Protein AF-A0A7K4NWH7-F1 (afdb_monomer)

Structure (mmCIF, N/CA/C/O backbone):
data_AF-A0A7K4NWH7-F1
#
_entry.id   AF-A0A7K4NWH7-F1
#
loop_
_atom_site.group_PDB
_atom_site.id
_atom_site.type_symbol
_atom_site.label_atom_id
_atom_site.label_alt_id
_atom_site.label_comp_id
_atom_site.label_asym_id
_atom_site.label_entity_id
_atom_site.label_seq_id
_atom_site.pdbx_PDB_ins_code
_atom_site.Cartn_x
_atom_site.Cartn_y
_atom_site.Cartn_z
_atom_site.occupancy
_atom_site.B_iso_or_equiv
_atom_site.auth_seq_id
_atom_site.auth_comp_id
_atom_site.auth_asym_id
_atom_site.auth_atom_id
_atom_site.pdbx_PDB_model_num
ATOM 1 N N . MET A 1 1 ? -6.104 6.810 12.928 1.00 73.31 1 MET A N 1
ATOM 2 C CA . MET A 1 1 ? -5.695 5.544 12.283 1.00 73.31 1 MET A CA 1
ATOM 3 C C . MET A 1 1 ? -4.706 4.842 13.189 1.00 73.31 1 MET A C 1
ATOM 5 O O . MET A 1 1 ? -4.007 5.523 13.929 1.00 73.31 1 MET A O 1
ATOM 9 N N . GLU A 1 2 ? -4.676 3.512 13.174 1.00 86.75 2 GLU A N 1
ATOM 10 C CA . GLU A 1 2 ? -3.646 2.756 13.895 1.00 86.75 2 GLU A CA 1
ATOM 11 C C . GLU A 1 2 ? -2.256 3.076 13.332 1.00 86.75 2 GLU A C 1
ATOM 13 O O . GLU A 1 2 ? -2.125 3.384 12.146 1.00 86.75 2 GLU A O 1
ATOM 18 N N . LYS A 1 3 ? -1.219 2.998 14.175 1.00 90.50 3 LYS A N 1
ATOM 19 C CA . LYS A 1 3 ? 0.165 3.287 13.767 1.00 90.50 3 LYS A CA 1
ATOM 20 C C . LYS A 1 3 ? 0.603 2.425 12.577 1.00 90.50 3 LYS A C 1
ATOM 22 O O . LYS A 1 3 ? 1.241 2.932 11.666 1.00 90.50 3 LYS A O 1
ATOM 27 N N . THR A 1 4 ? 0.201 1.157 12.551 1.00 92.50 4 THR A N 1
ATOM 28 C CA . THR A 1 4 ? 0.468 0.213 11.455 1.00 92.50 4 THR A CA 1
ATOM 29 C C . THR A 1 4 ? -0.122 0.687 10.127 1.00 92.50 4 THR A C 1
ATOM 31 O O . THR A 1 4 ? 0.593 0.753 9.135 1.00 92.50 4 THR A O 1
ATOM 34 N N . LEU A 1 5 ? -1.392 1.100 10.110 1.00 92.75 5 LEU A N 1
ATOM 35 C CA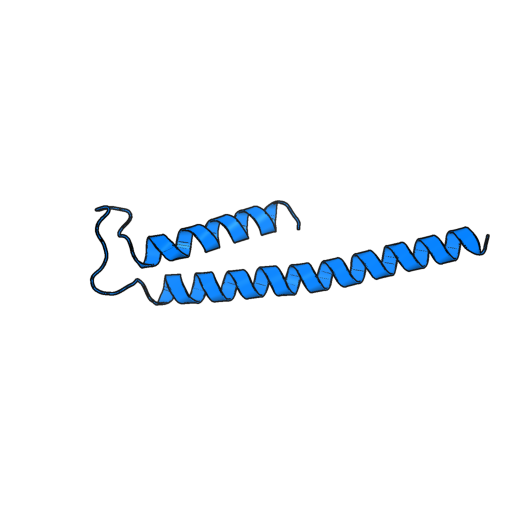 . LEU A 1 5 ? -2.044 1.645 8.912 1.00 92.75 5 LEU A CA 1
ATOM 36 C C . LEU A 1 5 ? -1.395 2.944 8.431 1.00 92.75 5 LEU A C 1
ATOM 38 O O . LEU A 1 5 ? -1.357 3.192 7.231 1.00 92.75 5 LEU A O 1
ATOM 42 N N . LEU A 1 6 ? -0.875 3.762 9.349 1.00 94.00 6 LEU A N 1
ATOM 43 C CA . LEU A 1 6 ? -0.140 4.977 9.000 1.00 94.00 6 LEU A CA 1
ATOM 44 C C . LEU A 1 6 ? 1.193 4.640 8.319 1.00 94.00 6 LEU A C 1
ATOM 46 O O . LEU A 1 6 ? 1.508 5.230 7.290 1.00 94.00 6 LEU A O 1
ATOM 50 N N . VAL A 1 7 ? 1.935 3.658 8.840 1.00 95.31 7 VAL A N 1
ATOM 51 C CA . VAL A 1 7 ? 3.165 3.164 8.199 1.00 95.31 7 VAL A CA 1
ATOM 52 C C . VAL A 1 7 ? 2.862 2.600 6.810 1.00 95.31 7 VAL A C 1
ATOM 54 O O . VAL A 1 7 ? 3.532 2.966 5.849 1.00 95.31 7 VAL A O 1
ATOM 57 N N . VAL A 1 8 ? 1.814 1.778 6.679 1.00 95.56 8 VAL A N 1
ATOM 58 C CA . VAL A 1 8 ? 1.373 1.237 5.381 1.00 95.56 8 VAL A CA 1
ATOM 59 C C . VAL A 1 8 ? 1.027 2.364 4.409 1.00 95.56 8 VAL A C 1
ATOM 61 O O . VAL A 1 8 ? 1.485 2.348 3.271 1.00 95.56 8 VAL A O 1
ATOM 64 N N . LEU A 1 9 ? 0.283 3.379 4.854 1.00 95.25 9 LEU A N 1
ATOM 65 C CA . LEU A 1 9 ? -0.040 4.542 4.029 1.00 95.25 9 LEU A CA 1
ATOM 66 C C . LEU A 1 9 ? 1.220 5.288 3.565 1.00 95.25 9 LEU A C 1
ATOM 68 O O . LEU A 1 9 ? 1.297 5.674 2.402 1.00 95.25 9 LEU A O 1
ATOM 72 N N . GLY A 1 10 ? 2.212 5.454 4.445 1.00 95.69 10 GLY A N 1
ATOM 73 C CA . GLY A 1 10 ? 3.499 6.062 4.103 1.00 95.69 10 GLY A CA 1
ATOM 74 C C . GLY A 1 10 ? 4.253 5.279 3.026 1.00 95.69 10 GLY A C 1
ATOM 75 O O . GLY A 1 10 ? 4.727 5.871 2.059 1.00 95.69 10 GLY A O 1
ATOM 76 N N . VAL A 1 11 ? 4.293 3.948 3.134 1.00 96.44 11 VAL A N 1
ATOM 77 C CA . VAL A 1 11 ? 4.907 3.082 2.113 1.00 96.44 11 VAL A CA 1
ATOM 78 C C . VAL A 1 11 ? 4.187 3.216 0.772 1.00 96.44 11 VAL A C 1
ATOM 80 O O . VAL A 1 11 ? 4.839 3.367 -0.257 1.00 96.44 11 VAL A O 1
ATOM 83 N N . LEU A 1 12 ? 2.852 3.217 0.770 1.00 97.00 12 LEU A N 1
ATOM 84 C CA . LEU A 1 12 ? 2.064 3.356 -0.457 1.00 97.00 12 LEU A CA 1
ATOM 85 C C . LEU A 1 12 ? 2.245 4.739 -1.102 1.00 97.00 12 LEU A C 1
ATOM 87 O O . LEU A 1 12 ? 2.330 4.834 -2.322 1.00 97.00 12 LEU A O 1
ATOM 91 N N . MET A 1 13 ? 2.365 5.805 -0.303 1.00 96.44 13 MET A N 1
ATOM 92 C CA . MET A 1 13 ? 2.670 7.153 -0.800 1.00 96.44 13 MET A CA 1
ATOM 93 C C . MET A 1 13 ? 4.040 7.218 -1.482 1.00 96.44 13 MET A C 1
ATOM 95 O O . MET A 1 13 ? 4.156 7.839 -2.532 1.00 96.44 13 MET A O 1
ATOM 99 N N . ILE A 1 14 ? 5.060 6.563 -0.918 1.00 96.12 14 ILE A N 1
ATOM 100 C CA . ILE A 1 14 ? 6.418 6.508 -1.487 1.00 96.12 14 ILE A CA 1
ATOM 101 C C . ILE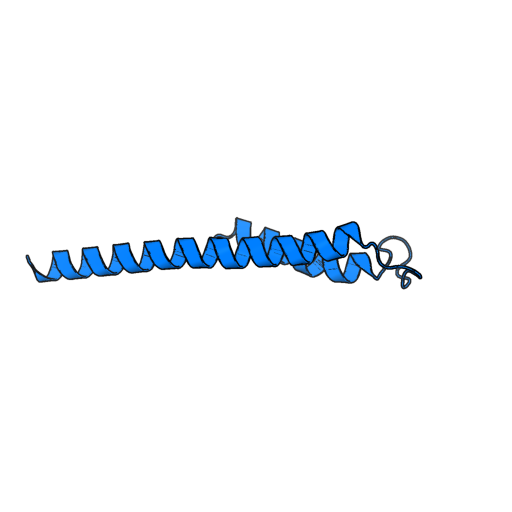 A 1 14 ? 6.485 5.550 -2.693 1.00 96.12 14 ILE A C 1
ATOM 103 O O . ILE A 1 14 ? 7.260 5.769 -3.623 1.00 96.12 14 ILE A O 1
ATOM 107 N N . GLY A 1 15 ? 5.638 4.520 -2.733 1.00 94.94 15 GLY A N 1
ATOM 108 C CA . GLY A 1 15 ? 5.530 3.601 -3.869 1.00 94.94 15 GLY A CA 1
ATOM 109 C C . GLY A 1 15 ? 5.156 4.299 -5.180 1.00 94.94 15 GLY A C 1
ATOM 110 O O . GLY A 1 15 ? 5.629 3.895 -6.240 1.00 94.94 15 GLY A O 1
ATOM 111 N N . ILE A 1 16 ? 4.378 5.386 -5.112 1.00 95.12 16 ILE A N 1
ATOM 112 C CA . ILE A 1 16 ? 3.982 6.174 -6.286 1.00 95.12 16 ILE A CA 1
ATOM 113 C C . ILE A 1 16 ? 5.202 6.789 -6.992 1.00 95.12 16 ILE A C 1
ATOM 115 O O . ILE A 1 16 ? 5.416 6.438 -8.148 1.00 95.12 16 ILE A O 1
ATOM 119 N N . PRO A 1 17 ? 6.036 7.649 -6.371 1.00 95.44 17 PRO A N 1
ATOM 120 C CA . PRO A 1 17 ? 7.209 8.201 -7.043 1.00 95.44 17 PRO A CA 1
ATOM 121 C C . PRO A 1 17 ? 8.225 7.125 -7.438 1.00 95.44 17 PRO A C 1
ATOM 123 O O . PRO A 1 17 ? 8.809 7.242 -8.508 1.00 95.44 17 PRO A O 1
ATOM 126 N N . ILE A 1 18 ? 8.383 6.040 -6.666 1.00 95.12 18 ILE A N 1
ATOM 127 C CA . ILE A 1 18 ? 9.246 4.901 -7.053 1.00 95.12 18 ILE A CA 1
ATOM 128 C C . ILE A 1 18 ? 8.748 4.215 -8.338 1.00 95.12 18 ILE A C 1
ATOM 130 O O . ILE A 1 18 ? 9.537 3.652 -9.104 1.00 95.12 18 ILE A O 1
ATOM 134 N N . ALA A 1 19 ? 7.443 4.265 -8.613 1.00 93.69 19 ALA A N 1
ATOM 135 C CA . ALA A 1 19 ? 6.918 3.763 -9.873 1.00 93.69 19 ALA A CA 1
ATOM 136 C C . ALA A 1 19 ? 7.387 4.606 -11.071 1.00 93.69 19 ALA A C 1
ATOM 138 O O . ALA A 1 19 ? 7.513 4.053 -12.156 1.00 93.69 19 ALA A O 1
ATOM 139 N N . PHE A 1 20 ? 7.694 5.894 -10.896 1.00 94.12 20 PHE A N 1
ATOM 140 C CA . PHE A 1 20 ? 8.182 6.773 -11.970 1.00 94.12 20 PHE A CA 1
ATOM 141 C C . PHE A 1 20 ? 9.702 6.936 -11.975 1.00 94.12 20 PHE A C 1
ATOM 143 O O . PHE A 1 20 ? 10.282 7.115 -13.038 1.00 94.12 20 PHE A O 1
ATOM 150 N N . ILE A 1 21 ? 10.349 6.862 -10.813 1.00 95.00 21 ILE A N 1
ATOM 151 C CA . ILE A 1 21 ? 11.784 7.093 -10.640 1.00 95.00 21 ILE A CA 1
ATOM 152 C C . ILE A 1 21 ? 12.451 5.774 -10.268 1.00 95.00 21 ILE A C 1
ATOM 154 O O . ILE A 1 21 ? 12.038 5.081 -9.335 1.00 95.00 21 ILE A O 1
ATOM 158 N N . SER A 1 22 ? 13.491 5.402 -11.004 1.00 90.75 22 SER A N 1
ATOM 159 C CA . SER A 1 22 ? 14.304 4.240 -10.666 1.00 90.75 22 SER A CA 1
ATOM 160 C C . SER A 1 22 ? 15.055 4.491 -9.350 1.00 90.75 22 SER A C 1
ATOM 162 O O . SER A 1 22 ? 15.832 5.440 -9.272 1.00 90.75 22 SER A O 1
ATOM 164 N N . PRO A 1 23 ? 14.888 3.657 -8.310 1.00 87.06 23 PRO A N 1
ATOM 165 C CA . PRO A 1 23 ? 15.573 3.866 -7.036 1.00 87.06 23 PRO A CA 1
ATOM 166 C C . PRO A 1 23 ? 17.077 3.565 -7.111 1.00 87.06 23 PRO A C 1
ATOM 168 O O . PRO A 1 23 ? 17.820 3.973 -6.226 1.00 87.06 23 PRO A O 1
ATOM 171 N N . THR A 1 24 ? 17.527 2.839 -8.139 1.00 89.38 24 THR A N 1
ATOM 172 C CA . THR A 1 24 ? 18.937 2.472 -8.321 1.00 89.38 24 THR A CA 1
ATOM 173 C C . THR A 1 24 ? 19.714 3.495 -9.138 1.00 89.38 24 THR A C 1
ATOM 175 O O . THR A 1 24 ? 20.905 3.662 -8.903 1.00 89.38 24 THR A O 1
ATOM 178 N N . THR A 1 25 ? 19.062 4.177 -10.083 1.00 90.31 25 THR A N 1
ATOM 179 C CA . THR A 1 25 ? 19.716 5.157 -10.969 1.00 90.31 25 THR A CA 1
ATOM 180 C C . THR A 1 25 ? 19.279 6.596 -10.704 1.00 90.31 25 THR A C 1
ATOM 182 O O . THR A 1 25 ? 19.973 7.522 -11.099 1.00 90.31 25 THR A O 1
ATOM 185 N N . GLY A 1 26 ? 18.148 6.809 -10.027 1.00 89.06 26 GLY A N 1
ATOM 186 C CA . GLY A 1 26 ? 17.568 8.135 -9.793 1.00 89.06 26 GLY A CA 1
ATOM 187 C C . GLY A 1 26 ? 16.900 8.754 -11.025 1.00 89.06 26 GLY A C 1
ATOM 188 O O . GLY A 1 26 ? 16.352 9.849 -10.933 1.00 89.06 26 GLY A O 1
ATOM 189 N N . GLU A 1 27 ? 16.914 8.064 -12.164 1.00 92.56 27 GLU A N 1
ATOM 190 C CA . GLU A 1 27 ? 16.354 8.561 -13.418 1.00 92.56 27 GLU A CA 1
ATOM 191 C C . GLU A 1 27 ? 14.854 8.275 -13.532 1.00 92.56 27 GLU A C 1
ATOM 193 O O . GLU A 1 27 ? 14.327 7.302 -12.977 1.00 92.56 27 GLU A O 1
ATOM 198 N N . LEU A 1 28 ? 14.166 9.126 -14.293 1.00 93.31 28 LEU A N 1
ATOM 199 C CA . LEU A 1 28 ? 12.795 8.881 -14.723 1.00 93.31 28 LEU A CA 1
ATOM 200 C C . LEU A 1 28 ? 12.759 7.655 -15.636 1.00 93.31 28 LEU A C 1
ATOM 202 O O . LEU A 1 28 ? 13.505 7.558 -16.606 1.00 93.31 28 LEU A O 1
ATOM 206 N N . ARG A 1 29 ? 11.865 6.720 -15.328 1.00 90.06 29 ARG A N 1
ATOM 207 C CA . ARG A 1 29 ? 11.610 5.557 -16.173 1.00 90.06 29 ARG A CA 1
ATOM 208 C C . ARG A 1 29 ? 10.853 6.003 -17.420 1.00 90.06 29 ARG A C 1
ATOM 210 O O . ARG A 1 29 ? 9.883 6.749 -17.307 1.00 90.06 29 ARG A O 1
ATOM 217 N N . GLU A 1 30 ? 11.231 5.471 -18.581 1.00 90.19 30 GLU A N 1
ATOM 218 C CA . GLU A 1 30 ? 10.489 5.687 -19.833 1.00 90.19 30 GLU A CA 1
ATOM 219 C C . GLU A 1 30 ? 9.031 5.233 -19.712 1.00 90.19 30 GLU A C 1
ATOM 221 O O . GLU A 1 30 ? 8.110 5.928 -20.138 1.00 90.19 30 GLU A O 1
ATOM 226 N N . GLN A 1 31 ? 8.818 4.083 -19.068 1.00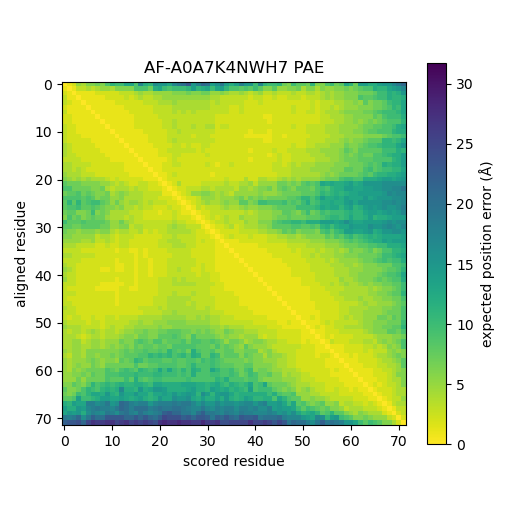 90.31 31 GLN A N 1
ATOM 227 C CA . GLN A 1 31 ? 7.499 3.611 -18.686 1.00 90.31 31 GLN A CA 1
ATOM 228 C C . GLN A 1 31 ? 7.427 3.459 -17.164 1.00 90.31 31 GLN A C 1
ATOM 230 O O . GLN A 1 31 ? 8.269 2.771 -16.572 1.00 90.31 31 GLN A O 1
ATOM 235 N N . PRO A 1 32 ? 6.416 4.057 -16.508 1.00 91.62 32 PRO A N 1
ATOM 236 C CA . PRO A 1 32 ? 6.206 3.849 -15.087 1.00 91.62 32 PRO A CA 1
ATOM 237 C C . PRO A 1 32 ? 6.034 2.365 -14.775 1.00 91.62 32 PRO A C 1
ATOM 239 O O . PRO A 1 32 ? 5.490 1.605 -15.576 1.00 91.62 32 PRO A O 1
ATOM 242 N N . PHE A 1 33 ? 6.432 1.939 -13.580 1.00 94.06 33 PHE A N 1
ATOM 243 C CA . PHE A 1 33 ? 6.175 0.585 -13.118 1.00 94.06 33 PHE A CA 1
ATOM 244 C C . PHE A 1 33 ? 4.693 0.436 -12.745 1.00 94.06 33 PHE A C 1
ATOM 246 O O . PHE A 1 33 ? 4.293 0.570 -11.586 1.00 94.06 33 PHE A O 1
ATOM 253 N N . ILE A 1 34 ? 3.876 0.185 -13.771 1.00 93.81 34 ILE A N 1
ATOM 254 C CA . ILE A 1 34 ? 2.408 0.160 -13.735 1.00 93.81 34 ILE A CA 1
ATOM 255 C C . ILE A 1 34 ? 1.847 -0.686 -12.575 1.00 93.81 34 ILE A C 1
ATOM 257 O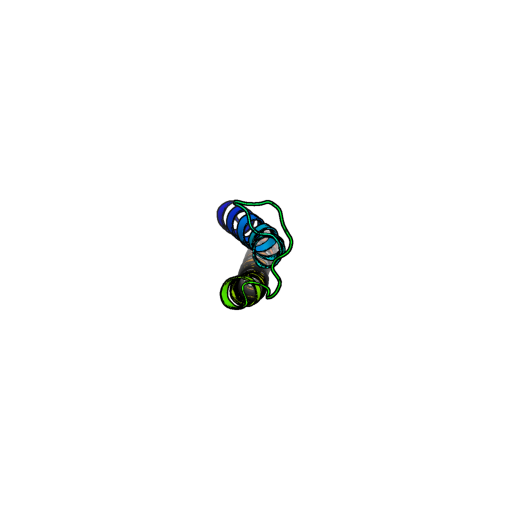 O . ILE A 1 34 ? 0.950 -0.195 -11.880 1.00 93.81 34 ILE A O 1
ATOM 261 N N . PRO A 1 35 ? 2.364 -1.902 -12.291 1.00 95.31 35 PRO A N 1
ATOM 262 C CA . PRO A 1 35 ? 1.874 -2.700 -11.169 1.00 95.31 35 PRO A CA 1
ATOM 263 C C . PRO A 1 35 ? 2.034 -1.994 -9.821 1.00 95.31 35 PRO A C 1
ATOM 265 O O . PRO A 1 35 ? 1.088 -1.958 -9.038 1.00 95.31 35 PRO A O 1
ATOM 268 N N . LEU A 1 36 ? 3.199 -1.387 -9.561 1.00 94.56 36 LEU A N 1
ATOM 269 C CA . LEU A 1 36 ? 3.460 -0.675 -8.308 1.00 94.56 36 LEU A CA 1
ATOM 270 C C . LEU A 1 36 ? 2.584 0.575 -8.190 1.00 94.56 36 LEU A C 1
ATOM 272 O O . LEU A 1 36 ? 2.055 0.850 -7.113 1.00 94.56 36 LEU A O 1
ATOM 276 N N . PHE A 1 37 ? 2.390 1.301 -9.293 1.00 94.06 37 PHE A N 1
ATO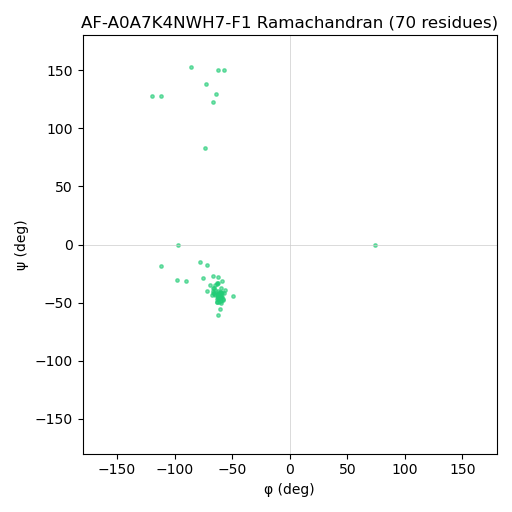M 277 C CA . PHE A 1 37 ? 1.553 2.497 -9.323 1.00 94.06 37 PHE A CA 1
ATOM 278 C C . PHE A 1 37 ? 0.097 2.189 -8.942 1.00 94.06 37 PHE A C 1
ATOM 280 O O . PHE A 1 37 ? -0.422 2.743 -7.968 1.00 94.06 37 PHE A O 1
ATOM 287 N N . TYR A 1 38 ? -0.550 1.253 -9.644 1.00 96.38 38 TYR A N 1
ATOM 288 C CA . TYR A 1 38 ? -1.943 0.898 -9.355 1.00 96.38 38 TYR A CA 1
ATOM 289 C C . TYR A 1 38 ? -2.109 0.175 -8.017 1.00 96.38 38 TYR A C 1
ATOM 291 O O . TYR A 1 38 ? -3.097 0.421 -7.323 1.00 96.38 38 TYR A O 1
ATOM 299 N N . ALA A 1 39 ? -1.145 -0.658 -7.609 1.00 97.50 39 ALA A N 1
ATOM 300 C CA . ALA A 1 39 ? -1.166 -1.281 -6.287 1.00 97.50 39 ALA A CA 1
ATOM 301 C C . ALA A 1 39 ? -1.088 -0.232 -5.169 1.00 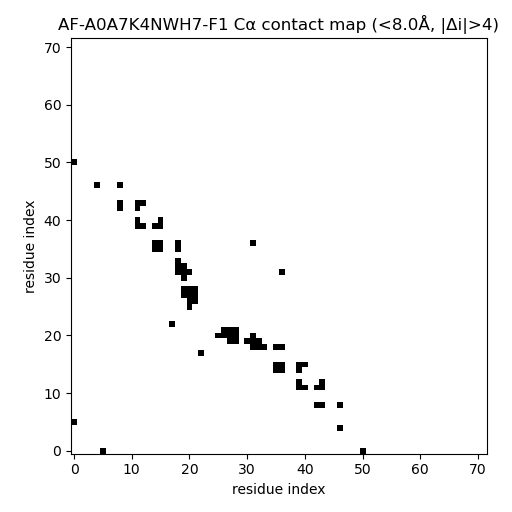97.50 39 ALA A C 1
ATOM 303 O O . ALA A 1 39 ? -1.817 -0.333 -4.183 1.00 97.50 39 ALA A O 1
ATOM 304 N N . SER A 1 40 ? -0.262 0.805 -5.344 1.00 96.62 40 SER A N 1
ATOM 305 C CA . SER A 1 40 ? -0.130 1.895 -4.375 1.00 96.62 40 SER A CA 1
ATOM 306 C C . SER A 1 40 ? -1.448 2.654 -4.226 1.00 96.62 40 SER A C 1
ATOM 308 O O . SER A 1 40 ? -1.956 2.793 -3.111 1.00 96.62 40 SER A O 1
ATOM 310 N N . ILE A 1 41 ? -2.062 3.052 -5.347 1.00 96.56 41 ILE A N 1
ATOM 311 C CA . ILE A 1 41 ? -3.368 3.731 -5.366 1.00 96.56 41 ILE A CA 1
ATOM 312 C C . ILE A 1 41 ? -4.459 2.856 -4.740 1.00 96.56 41 ILE A C 1
ATOM 314 O O . ILE A 1 41 ? -5.177 3.308 -3.844 1.00 96.56 41 ILE A O 1
ATOM 318 N N . GLY A 1 42 ? -4.567 1.595 -5.164 1.00 97.75 42 GLY A N 1
ATOM 319 C CA . GLY A 1 42 ? -5.549 0.654 -4.625 1.00 97.75 42 GLY A CA 1
ATOM 320 C C . GLY A 1 42 ? -5.379 0.428 -3.121 1.00 97.75 42 GLY A C 1
ATOM 321 O O . GLY A 1 42 ? -6.362 0.435 -2.376 1.00 97.75 42 GLY A O 1
ATOM 322 N N . GLY A 1 43 ? -4.135 0.315 -2.651 1.00 96.94 43 GLY A N 1
ATOM 323 C CA . GLY A 1 43 ? -3.819 0.190 -1.232 1.00 96.94 43 GLY A CA 1
ATOM 324 C C . GLY A 1 43 ? -4.258 1.409 -0.420 1.00 96.94 43 GLY A C 1
ATOM 325 O O . GLY A 1 43 ? -4.846 1.252 0.650 1.00 96.94 43 GLY A O 1
ATOM 326 N N . ILE A 1 44 ? -4.037 2.625 -0.933 1.00 97.06 44 ILE A N 1
ATOM 327 C CA . ILE A 1 44 ? -4.447 3.869 -0.257 1.00 97.06 44 ILE A CA 1
ATOM 328 C C . ILE A 1 44 ? -5.966 3.904 -0.099 1.00 97.06 44 ILE A C 1
ATOM 330 O O . ILE A 1 44 ? -6.469 4.182 0.993 1.00 97.06 44 ILE A O 1
ATOM 334 N N . ILE A 1 45 ? -6.699 3.566 -1.166 1.00 96.75 45 ILE A N 1
ATOM 335 C CA . ILE A 1 45 ? -8.164 3.488 -1.142 1.00 96.75 45 ILE A CA 1
ATOM 336 C C . ILE A 1 45 ? -8.618 2.493 -0.070 1.00 96.75 45 ILE A C 1
ATOM 338 O O . ILE A 1 45 ? -9.462 2.832 0.765 1.00 96.75 45 ILE A O 1
ATOM 342 N N . ALA A 1 46 ? -8.027 1.297 -0.031 1.00 96.38 46 ALA A N 1
ATOM 343 C CA . ALA A 1 46 ? -8.359 0.284 0.966 1.00 96.38 46 ALA A CA 1
ATOM 344 C C . ALA A 1 46 ? -8.110 0.777 2.405 1.00 96.38 46 ALA A C 1
ATOM 346 O O . ALA A 1 46 ? -8.976 0.611 3.269 1.00 96.38 46 ALA A O 1
ATOM 347 N N . VAL A 1 47 ? -6.976 1.440 2.663 1.00 94.94 47 VAL A N 1
ATOM 348 C CA . VAL A 1 47 ? -6.644 2.006 3.985 1.00 94.94 47 VAL A CA 1
ATOM 349 C C . VAL A 1 47 ? -7.656 3.072 4.407 1.00 94.94 47 VAL A C 1
ATOM 351 O O . VAL A 1 47 ? -8.110 3.065 5.558 1.00 94.94 47 VAL A O 1
ATOM 354 N N . ILE A 1 48 ? -8.039 3.969 3.494 1.00 93.38 48 ILE A N 1
ATOM 355 C CA . ILE A 1 48 ? -9.024 5.026 3.761 1.00 93.38 48 ILE A CA 1
ATOM 356 C C . ILE A 1 48 ? -10.388 4.411 4.087 1.00 93.38 48 ILE A C 1
ATOM 358 O O . ILE A 1 48 ? -10.984 4.746 5.116 1.00 93.38 48 ILE A O 1
A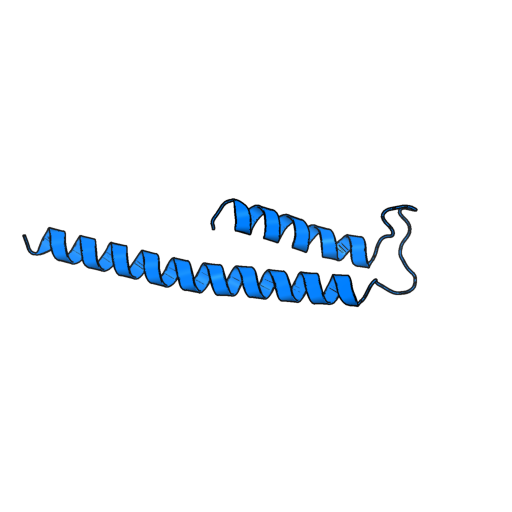TOM 362 N N . VAL A 1 49 ? -10.864 3.478 3.258 1.00 94.81 49 VAL A N 1
ATOM 363 C CA . VAL A 1 49 ? -12.163 2.814 3.446 1.00 94.81 49 VAL A CA 1
ATOM 364 C C . VAL A 1 49 ? -12.196 2.038 4.763 1.00 94.81 49 VAL A C 1
ATOM 366 O O . VAL A 1 49 ? -13.135 2.198 5.552 1.00 94.81 49 VAL A O 1
ATOM 369 N N . TYR A 1 50 ? -11.157 1.252 5.051 1.00 92.38 50 TYR A N 1
ATOM 370 C CA . TYR A 1 50 ? -11.057 0.490 6.296 1.00 92.38 50 TYR A CA 1
ATOM 371 C C . TYR A 1 50 ? -11.060 1.410 7.525 1.00 92.38 50 TYR A C 1
ATOM 373 O O . TYR A 1 50 ? -11.805 1.193 8.488 1.00 92.38 50 TYR A O 1
ATOM 381 N N . SER A 1 51 ? -10.283 2.493 7.468 1.00 90.31 51 SER A N 1
ATOM 382 C CA . SER A 1 51 ? -10.202 3.478 8.549 1.00 90.31 51 SER A CA 1
ATOM 383 C C . SER A 1 51 ? -11.529 4.204 8.768 1.00 90.31 51 SER A C 1
ATOM 385 O O . SER A 1 51 ? -11.936 4.410 9.916 1.00 90.31 51 SER A O 1
ATOM 387 N N . GLY A 1 52 ? -12.245 4.534 7.689 1.00 89.12 52 GLY A N 1
ATOM 388 C CA . GLY A 1 52 ? -13.590 5.107 7.749 1.00 89.12 52 GLY A CA 1
ATOM 389 C C . GLY A 1 52 ? -14.597 4.165 8.413 1.00 89.12 52 GLY A C 1
ATOM 390 O O . GLY A 1 52 ? -15.354 4.581 9.298 1.00 89.12 52 GLY A O 1
ATOM 391 N N . TYR A 1 53 ? -14.566 2.877 8.059 1.00 89.94 53 TYR A N 1
ATOM 392 C CA . TYR A 1 53 ? -15.429 1.863 8.670 1.00 89.94 53 TYR A CA 1
ATOM 393 C C . TYR A 1 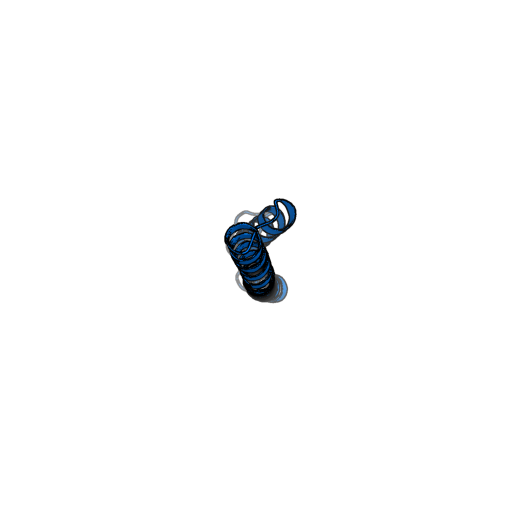53 ? -15.166 1.711 10.175 1.00 89.94 53 TYR A C 1
ATOM 395 O O . TYR A 1 53 ? -16.109 1.717 10.979 1.00 89.94 53 TYR A O 1
ATOM 403 N N . LYS A 1 54 ? -13.891 1.639 10.580 1.00 89.69 54 LYS A N 1
ATOM 404 C CA . LYS A 1 54 ? -13.510 1.545 11.995 1.00 89.69 54 LYS A CA 1
ATOM 405 C C . LYS A 1 54 ? -13.937 2.790 12.781 1.00 89.69 54 LYS A C 1
ATOM 407 O O . LYS A 1 54 ? -14.588 2.662 13.821 1.00 89.69 54 LYS A O 1
ATOM 412 N N . GLY A 1 55 ? -13.675 3.983 12.244 1.00 88.50 55 GLY A N 1
ATOM 413 C CA . GLY A 1 55 ? -14.067 5.248 12.871 1.00 88.50 55 GLY A CA 1
ATOM 414 C C . GLY A 1 55 ? -15.581 5.370 13.073 1.00 88.50 55 GLY A C 1
ATOM 415 O O . GLY A 1 55 ? -16.038 5.840 14.119 1.00 88.50 55 GLY A O 1
ATOM 416 N N . LYS A 1 56 ? -16.388 4.874 12.124 1.00 88.50 56 LYS A N 1
ATOM 417 C CA . LYS A 1 56 ? -17.854 4.835 12.263 1.00 88.50 56 LYS A CA 1
ATOM 418 C C . LYS A 1 56 ? -18.288 3.970 13.452 1.00 88.50 56 LYS A C 1
ATOM 420 O O . LYS A 1 56 ? -19.164 4.385 14.213 1.00 88.50 56 LYS A O 1
ATOM 425 N N . LYS A 1 57 ? -17.674 2.797 13.646 1.00 89.00 57 LYS A N 1
ATOM 426 C CA . LYS A 1 57 ? -17.972 1.913 14.788 1.00 89.00 57 LYS A CA 1
ATOM 427 C C . LYS A 1 57 ? -17.555 2.524 16.125 1.00 89.00 57 LYS A C 1
ATOM 429 O O . LYS A 1 57 ? -18.318 2.441 17.087 1.00 89.00 57 LYS A O 1
ATOM 434 N N . GLU A 1 58 ? -16.386 3.154 16.196 1.00 90.06 58 GLU A N 1
ATOM 435 C CA . GLU A 1 58 ? -15.900 3.805 17.424 1.00 90.06 58 GLU A CA 1
ATOM 436 C C . GLU A 1 58 ? -16.825 4.949 17.862 1.00 90.06 58 GLU A C 1
ATOM 438 O O . GLU A 1 58 ? -17.226 5.010 19.027 1.00 90.06 58 GLU A O 1
ATOM 443 N N . ARG A 1 59 ? -17.279 5.784 16.917 1.00 88.25 59 ARG A N 1
ATOM 444 C CA . ARG A 1 59 ? -18.263 6.847 17.189 1.00 88.25 59 ARG A CA 1
ATOM 445 C C . ARG A 1 59 ? -19.588 6.296 17.718 1.00 88.25 59 ARG A C 1
ATOM 447 O O . ARG A 1 59 ? -20.163 6.856 18.650 1.00 88.25 59 ARG A O 1
ATOM 454 N N . GLN A 1 60 ? -20.070 5.184 17.160 1.00 90.25 60 GLN A N 1
ATOM 455 C CA . GLN A 1 60 ? -21.299 4.543 17.639 1.00 90.25 60 GLN A CA 1
ATOM 456 C C . GLN A 1 60 ? -21.158 4.009 19.071 1.00 90.25 60 GLN A C 1
ATOM 458 O O . GLN A 1 60 ? -22.063 4.210 19.885 1.00 90.25 60 GLN A O 1
ATOM 463 N N . LYS A 1 61 ? -20.025 3.374 19.403 1.00 90.25 61 LYS A N 1
ATOM 464 C CA . LYS A 1 61 ? -19.740 2.900 20.768 1.00 90.25 61 LYS A CA 1
ATOM 465 C C . LYS A 1 61 ? -19.701 4.060 21.764 1.00 90.25 61 LYS A C 1
ATOM 467 O O . LYS A 1 61 ? -20.432 4.022 22.753 1.00 90.25 61 LYS A O 1
ATOM 472 N N . ALA A 1 62 ? -18.956 5.119 21.448 1.00 89.81 62 ALA A N 1
ATOM 473 C CA . ALA A 1 62 ? -18.855 6.306 22.296 1.00 89.81 62 ALA A CA 1
ATOM 474 C C . ALA A 1 62 ? -20.227 6.961 22.545 1.00 89.81 62 ALA A C 1
ATOM 476 O O . ALA A 1 62 ? -20.562 7.312 23.677 1.00 89.81 62 ALA A O 1
ATOM 477 N N . ASN A 1 63 ? -21.072 7.063 21.513 1.00 90.06 63 ASN A N 1
ATOM 478 C CA . ASN A 1 63 ? -22.425 7.604 21.659 1.00 90.06 63 ASN A CA 1
ATOM 479 C C . ASN A 1 63 ? -23.333 6.707 22.519 1.00 90.06 63 ASN A C 1
ATOM 481 O O . ASN A 1 63 ? -24.127 7.220 23.311 1.00 90.06 63 ASN A O 1
ATOM 485 N N . ARG A 1 64 ? -23.219 5.375 22.409 1.00 90.38 64 ARG A N 1
ATOM 486 C CA . ARG A 1 64 ? -23.976 4.428 23.248 1.00 90.38 64 ARG A CA 1
ATOM 487 C C . ARG A 1 64 ? -23.563 4.519 24.717 1.00 90.38 64 ARG A C 1
ATOM 489 O O . ARG A 1 64 ? -24.432 4.506 25.586 1.00 90.38 64 ARG A O 1
ATOM 496 N N . GLU A 1 65 ? -22.268 4.632 24.996 1.00 89.88 65 GLU A N 1
ATOM 497 C CA . GLU A 1 65 ? -21.749 4.803 26.358 1.00 89.88 65 GLU A CA 1
ATOM 498 C C . GLU A 1 65 ? -22.197 6.126 26.980 1.00 89.88 65 GLU A C 1
ATOM 500 O O . GLU A 1 65 ? -22.670 6.130 28.117 1.00 89.88 65 GLU A O 1
ATOM 50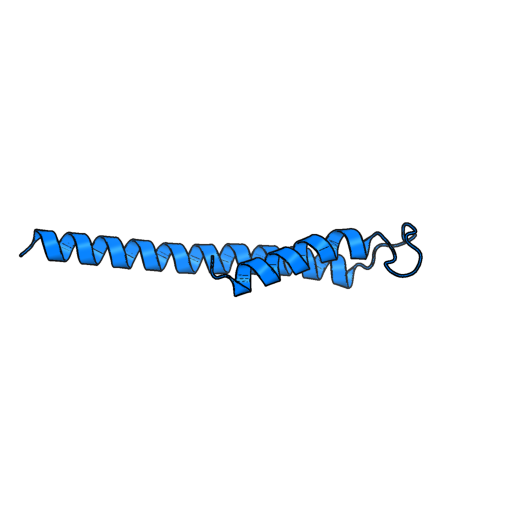5 N N . ARG A 1 66 ? -22.153 7.229 26.221 1.00 86.25 66 ARG A N 1
ATOM 506 C CA . ARG A 1 66 ? -22.687 8.530 26.663 1.00 86.25 66 ARG A CA 1
ATOM 507 C C . ARG A 1 66 ? -24.172 8.443 27.018 1.00 86.25 66 ARG A C 1
ATOM 509 O O . ARG A 1 66 ? -24.565 8.880 28.094 1.00 86.25 66 ARG A O 1
ATOM 516 N N . ARG A 1 67 ? -24.986 7.807 26.167 1.00 85.00 67 ARG A N 1
ATOM 517 C CA . ARG A 1 67 ? -26.423 7.597 26.435 1.00 85.00 67 ARG A CA 1
ATOM 518 C C . ARG A 1 67 ? -26.685 6.716 27.659 1.00 85.00 67 ARG A C 1
ATOM 520 O O . ARG A 1 67 ? -27.678 6.927 28.341 1.00 85.00 67 ARG A O 1
ATOM 527 N N . ARG A 1 68 ? -25.827 5.729 27.939 1.00 84.00 68 ARG A N 1
ATOM 528 C CA . ARG A 1 68 ? -25.936 4.877 29.137 1.00 84.00 68 ARG A CA 1
ATOM 529 C C . ARG A 1 68 ? -25.574 5.625 30.416 1.00 84.00 68 ARG A C 1
ATOM 531 O O . ARG A 1 68 ? -26.263 5.440 31.408 1.00 84.00 68 ARG A O 1
ATOM 538 N N . LYS A 1 69 ? -24.537 6.469 30.383 1.00 79.50 69 LYS A N 1
ATOM 539 C CA . LYS A 1 69 ? -24.149 7.312 31.526 1.00 79.50 69 LYS A CA 1
ATOM 540 C C . LYS A 1 69 ? -25.219 8.346 31.881 1.00 79.50 69 LYS A C 1
ATOM 542 O O . LYS A 1 69 ? -25.409 8.600 33.052 1.00 79.50 69 LYS A O 1
ATOM 547 N N . PHE A 1 70 ? -25.928 8.888 30.890 1.00 72.31 70 PHE A N 1
ATOM 548 C CA . PHE A 1 70 ? -27.018 9.851 31.104 1.00 72.31 70 PHE A CA 1
ATOM 549 C C . PHE A 1 70 ? -28.349 9.233 31.564 1.00 72.31 70 PHE A C 1
ATOM 551 O O . PHE A 1 70 ? -29.245 9.965 31.965 1.00 72.31 70 PHE A O 1
ATOM 558 N N . LYS A 1 71 ? -28.520 7.910 31.445 1.00 66.44 71 LYS A N 1
ATOM 559 C CA . LYS A 1 71 ? -29.730 7.192 31.887 1.00 66.44 71 LYS A CA 1
ATOM 560 C C . LYS A 1 71 ? -29.589 6.561 33.280 1.00 66.44 71 LYS A C 1
ATOM 562 O O . LYS A 1 71 ? -30.516 5.883 33.712 1.00 66.44 71 LYS A O 1
ATOM 567 N N . LYS A 1 72 ? -28.431 6.714 33.920 1.00 52.94 72 LYS A N 1
ATOM 568 C CA . LYS A 1 72 ? -28.147 6.275 35.287 1.00 52.94 72 LYS A CA 1
ATOM 569 C C . LYS A 1 72 ? -28.135 7.498 36.188 1.00 52.94 72 LYS A C 1
ATOM 571 O O . LYS A 1 72 ? -28.551 7.335 37.348 1.00 52.94 72 LYS A O 1
#

Sequence (72 aa):
MEKTLLVVLGVLMIGIPIAFISPTTGELREQPFIPLFYASIGGIIAVIVYSGYKGKKERQKANRERRRKFKK

Mean predicted aligned error: 5.63 Å

Organism: NCBI:txid2511932

Nearest PDB structures (foldseek):
  8iuj-assembly1_4g  TM=5.215E-01  e=4.618E+00  Euglena gracilis

Secondary structure (DSSP, 8-state):
--HHHHHHHHHHHHHHHHHHB-TTT-PBPSS--HHHHHHHHHHHHHHHHHHHHHHHHHHHHHHHHHHHHTT-

Radius of gyration: 19.35 Å; Cα contacts (8 Å, |Δi|>4): 39; chains: 1; bounding box: 49×13×55 Å

pLDDT: mean 90.91, std 7.23, range [52.94, 97.75]

Foldseek 3Di:
DDPVLVVQLVVLVVLQVCQQAPPVPRDGDPHGVVVSNVVSVVSNVVSVVVVVVVVVVVVVVVVVVVVVVVVD

Solvent-accessible surface area (backbone atoms only — not comparable to full-atom values): 3987 Å² total; per-residue (Å²): 125,57,71,66,61,50,52,51,46,51,52,30,60,54,33,41,58,52,18,39,26,38,90,88,77,70,43,74,45,96,65,55,43,58,69,48,34,54,50,18,53,52,49,47,52,50,52,52,53,52,49,52,56,51,52,54,53,52,54,52,51,53,53,52,52,53,55,52,62,77,74,108